Protein AF-A0A167I5D1-F1 (afdb_monomer_lite)

Radius of gyration: 13.17 Å; chains: 1; bounding box: 30×24×36 Å

Secondary structure (DSSP, 8-state):
----PPPSEEEEEE-TT-SPEEEEEEEEGGGT---GGGTT-EEEEETTEEESTTS---B-HHHHHHHHHHHHHTT-

Foldseek 3Di:
DPPPFAFPDWDWADDVPDPDTKIKGKGQVCVVDVDPVRVQWIWMDIPNATPPHPDDDTHHPVVVVVVSVVVRVVVD

Sequence (76 aa):
MSEKRKPVYTMLLRKQGKMKSGKVEIFRASEFDSSYLFKRRYRVRVNGKWWPKGEVRFITPTQIKELVFRQIGNSI

Structure (mmCIF, N/CA/C/O backbone):
data_AF-A0A167I5D1-F1
#
_entry.id   AF-A0A167I5D1-F1
#
loop_
_atom_site.group_PDB
_atom_site.id
_atom_site.type_symbol
_atom_site.label_atom_id
_atom_site.label_alt_id
_atom_site.label_comp_id
_atom_site.label_asym_id
_atom_site.label_entity_id
_atom_site.label_seq_id
_atom_site.pdbx_PDB_ins_code
_atom_site.Cartn_x
_atom_site.Cartn_y
_atom_site.Cartn_z
_atom_site.occupancy
_atom_site.B_iso_or_equiv
_atom_site.auth_seq_id
_atom_site.auth_comp_id
_atom_site.auth_asym_id
_atom_site.auth_atom_id
_atom_site.pdbx_PDB_model_num
ATOM 1 N N . MET A 1 1 ? -12.719 -8.605 -12.513 1.00 40.28 1 MET A N 1
ATOM 2 C CA . MET A 1 1 ? -11.459 -9.371 -12.632 1.00 40.28 1 MET A CA 1
ATOM 3 C C . MET A 1 1 ? -10.858 -9.547 -11.248 1.00 40.28 1 MET A C 1
ATOM 5 O O . MET A 1 1 ? -10.506 -8.553 -10.628 1.00 40.28 1 MET A O 1
ATOM 9 N N . SER A 1 2 ? -10.812 -10.782 -10.737 1.00 44.19 2 SER A N 1
ATOM 10 C CA . SER A 1 2 ? -10.121 -11.092 -9.480 1.00 44.19 2 SER A CA 1
ATOM 11 C C . SER A 1 2 ? -8.632 -10.835 -9.687 1.00 44.19 2 SER A C 1
ATOM 13 O O . SER A 1 2 ? -7.994 -11.459 -10.536 1.00 44.19 2 SER A O 1
ATOM 15 N N . GLU A 1 3 ? -8.096 -9.843 -8.988 1.00 61.38 3 GLU A N 1
ATOM 16 C CA . GLU A 1 3 ? -6.689 -9.494 -9.076 1.00 61.38 3 GLU A CA 1
ATOM 17 C C . GLU A 1 3 ? -5.885 -10.622 -8.408 1.00 61.38 3 GLU A C 1
ATOM 19 O O . GLU A 1 3 ? -5.718 -10.627 -7.195 1.00 61.38 3 GLU A O 1
ATOM 24 N N . LYS A 1 4 ? -5.421 -11.604 -9.202 1.00 71.00 4 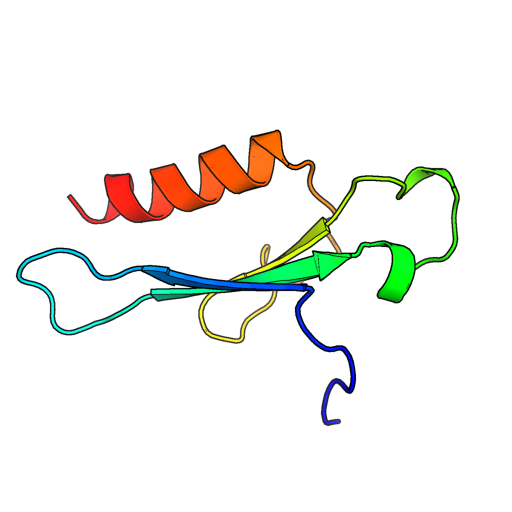LYS A N 1
ATOM 25 C CA . LYS A 1 4 ? -4.730 -12.844 -8.769 1.00 71.00 4 LYS A CA 1
ATOM 26 C C . LYS A 1 4 ? -3.447 -12.627 -7.944 1.00 71.00 4 LYS A C 1
ATOM 28 O O . LYS A 1 4 ? -2.832 -13.595 -7.502 1.00 71.00 4 LYS A O 1
ATOM 33 N N . ARG A 1 5 ? -3.013 -11.3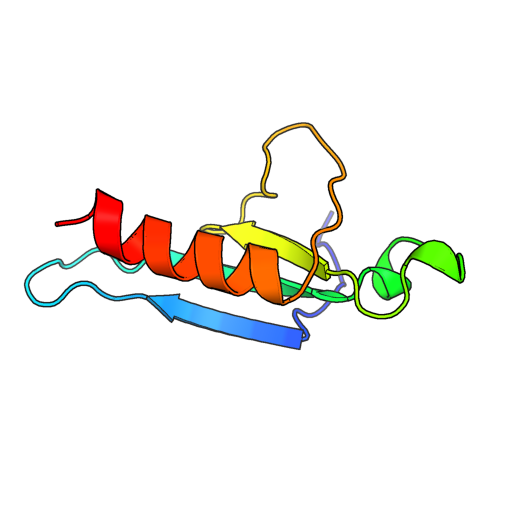78 -7.766 1.00 83.88 5 ARG A N 1
ATOM 34 C CA . ARG A 1 5 ? -1.784 -11.013 -7.054 1.00 83.88 5 ARG A CA 1
ATOM 35 C C . ARG A 1 5 ? -2.008 -11.170 -5.552 1.00 83.88 5 ARG A C 1
ATOM 37 O O . ARG A 1 5 ? -2.984 -10.641 -5.020 1.00 83.88 5 ARG A O 1
ATOM 44 N N . LYS A 1 6 ? -1.110 -11.886 -4.875 1.00 87.75 6 LYS A N 1
ATOM 45 C CA . LYS A 1 6 ? -1.171 -12.082 -3.423 1.00 87.75 6 LYS A CA 1
ATOM 46 C C . LYS A 1 6 ? -0.356 -10.985 -2.735 1.00 87.75 6 LYS A C 1
ATOM 48 O O . LYS A 1 6 ? 0.770 -10.738 -3.153 1.00 87.75 6 LYS A O 1
ATOM 53 N N . PRO A 1 7 ? -0.886 -10.323 -1.697 1.00 92.06 7 PRO A N 1
ATOM 54 C CA . PRO A 1 7 ? -0.089 -9.375 -0.939 1.00 92.06 7 PRO A CA 1
ATOM 55 C C . PRO A 1 7 ? 1.046 -10.115 -0.234 1.00 92.06 7 PRO A C 1
ATOM 57 O O . PRO A 1 7 ? 0.848 -11.188 0.332 1.00 92.06 7 PRO A O 1
ATOM 60 N N . VAL A 1 8 ? 2.230 -9.513 -0.238 1.00 92.62 8 VAL A N 1
ATOM 61 C CA . VAL A 1 8 ? 3.390 -10.022 0.500 1.00 92.62 8 VAL A CA 1
ATOM 62 C C . VAL A 1 8 ? 3.225 -9.764 1.992 1.00 92.62 8 VAL A C 1
ATOM 64 O O . VAL A 1 8 ? 3.618 -10.591 2.807 1.00 92.62 8 VAL A O 1
ATOM 67 N N . TYR A 1 9 ? 2.597 -8.641 2.347 1.00 91.06 9 TYR A N 1
ATOM 68 C CA . TYR A 1 9 ? 2.231 -8.334 3.724 1.00 91.06 9 TYR A CA 1
ATOM 69 C C . TYR A 1 9 ? 0.797 -7.832 3.797 1.00 91.06 9 TYR A C 1
ATOM 71 O O . TYR A 1 9 ? 0.363 -7.031 2.969 1.00 91.06 9 TYR A O 1
ATOM 79 N N . THR A 1 10 ? 0.077 -8.275 4.824 1.00 91.75 10 THR A N 1
ATOM 80 C CA . THR A 1 10 ? -1.239 -7.750 5.188 1.00 91.75 10 THR A CA 1
ATOM 81 C C . THR A 1 10 ? -1.188 -7.309 6.640 1.00 91.75 10 THR A C 1
ATOM 83 O O . THR A 1 10 ? -0.862 -8.102 7.517 1.00 91.75 10 THR A O 1
ATOM 86 N N . MET A 1 11 ? -1.507 -6.045 6.893 1.00 89.19 11 MET A N 1
ATOM 87 C CA . MET A 1 11 ? -1.583 -5.468 8.229 1.00 89.19 11 MET A CA 1
ATOM 88 C C . MET A 1 11 ? -3.032 -5.125 8.551 1.00 89.19 11 MET A C 1
ATOM 90 O O . MET A 1 11 ? -3.718 -4.469 7.765 1.00 89.19 11 MET A O 1
ATOM 94 N N . LEU A 1 12 ? -3.486 -5.561 9.721 1.00 86.75 12 LEU A N 1
ATOM 95 C CA . LEU A 1 12 ? -4.774 -5.184 10.288 1.00 86.75 12 LEU A CA 1
ATOM 96 C C . LEU A 1 12 ? -4.510 -4.177 11.401 1.00 86.75 12 LEU A C 1
ATOM 98 O O . LEU A 1 12 ? -4.013 -4.519 12.469 1.00 86.75 12 LEU A O 1
ATOM 102 N N . LEU A 1 13 ? -4.810 -2.917 11.123 1.00 83.44 13 LEU A N 1
ATOM 103 C CA . LEU A 1 13 ? -4.613 -1.806 12.035 1.00 83.44 13 LEU A CA 1
ATOM 104 C C . LEU A 1 13 ? -5.923 -1.557 12.778 1.00 83.44 13 LEU A C 1
ATOM 106 O O . LEU A 1 13 ? -6.926 -1.171 12.179 1.00 83.44 13 LEU A O 1
ATOM 110 N N . ARG A 1 14 ? -5.933 -1.777 14.092 1.00 78.62 14 ARG A N 1
ATOM 111 C CA . ARG A 1 14 ? -7.077 -1.470 14.957 1.00 78.62 14 ARG A CA 1
ATOM 112 C C . ARG A 1 14 ? -6.672 -0.372 15.933 1.00 78.62 14 ARG A C 1
ATOM 114 O O . ARG A 1 14 ? -5.697 -0.534 16.657 1.00 78.62 14 ARG A O 1
ATOM 121 N N . LYS A 1 15 ? -7.428 0.729 15.979 1.00 71.19 15 LYS A N 1
ATOM 122 C CA . LYS A 1 15 ? -7.291 1.714 17.06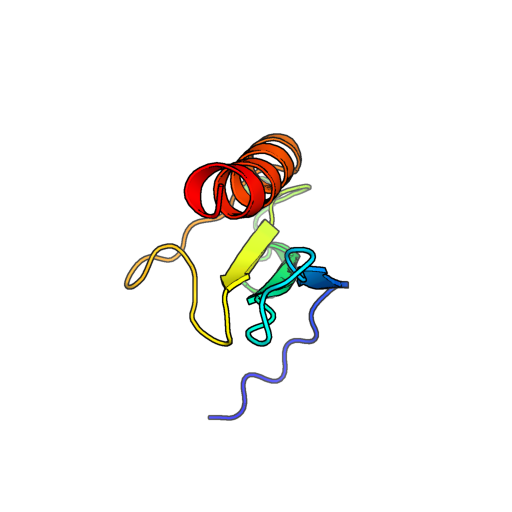3 1.00 71.19 15 LYS A CA 1
ATOM 123 C C . LYS A 1 15 ? -7.969 1.151 18.317 1.00 71.19 15 LYS A C 1
ATOM 125 O O . LYS A 1 15 ? -9.103 0.673 18.240 1.00 71.19 15 LYS A O 1
ATOM 130 N N . GLN A 1 16 ? -7.291 1.219 19.461 1.00 70.69 16 GLN A N 1
ATOM 131 C CA . GLN A 1 16 ? -7.875 0.863 20.755 1.00 70.69 16 GLN A CA 1
ATOM 132 C C . GLN A 1 16 ? -9.128 1.721 21.004 1.00 70.69 16 GLN A C 1
ATOM 134 O O . GLN A 1 16 ? -9.110 2.932 20.791 1.00 70.69 16 GLN A O 1
ATOM 139 N N . GLY A 1 17 ? -10.245 1.084 21.358 1.00 70.69 17 GLY A N 1
ATOM 140 C CA . GLY A 1 17 ? -11.536 1.760 21.544 1.00 70.69 17 GLY A CA 1
ATOM 141 C C . GLY A 1 17 ? -12.344 2.039 20.266 1.00 70.69 17 GLY A C 1
ATOM 142 O O . GLY A 1 17 ? -13.475 2.501 20.370 1.00 70.69 17 GLY A O 1
ATOM 143 N N . LYS A 1 18 ? -11.838 1.731 19.058 1.00 69.94 18 LYS A N 1
ATOM 144 C CA . LYS A 1 18 ? -12.642 1.787 17.819 1.00 69.94 18 LYS A CA 1
ATOM 145 C C . LYS A 1 18 ? -12.974 0.383 17.302 1.00 69.94 18 LYS A C 1
ATOM 147 O O . LYS A 1 18 ? -12.140 -0.524 17.304 1.00 69.94 18 LYS A O 1
ATOM 152 N N . MET A 1 19 ? -14.212 0.215 16.828 1.00 67.75 19 MET A N 1
ATOM 153 C CA . MET A 1 19 ? -14.676 -1.032 16.198 1.00 67.75 19 MET A CA 1
ATOM 154 C C . MET A 1 19 ? -14.124 -1.224 14.781 1.00 67.75 19 MET A C 1
ATOM 156 O O . MET A 1 19 ? -13.904 -2.355 14.359 1.00 67.75 19 MET A O 1
ATOM 160 N N . LYS A 1 20 ? -13.888 -0.135 14.039 1.00 68.62 20 LYS A N 1
ATOM 161 C CA . LYS A 1 20 ? -13.423 -0.216 12.648 1.00 68.62 20 LYS A CA 1
ATOM 162 C C . LYS A 1 20 ? -11.919 -0.485 12.603 1.00 68.62 20 LYS A C 1
ATOM 164 O O . LYS A 1 20 ? -11.129 0.323 13.090 1.00 68.62 20 LYS A O 1
ATOM 169 N N . SER A 1 21 ? -11.539 -1.604 11.994 1.00 78.38 21 SER A N 1
ATOM 170 C CA . SER A 1 21 ? -10.160 -1.911 11.624 1.00 78.38 21 SER A CA 1
ATOM 171 C C . SER A 1 21 ? -9.858 -1.385 10.218 1.00 78.38 21 SER A C 1
ATOM 173 O O . SER A 1 21 ? -10.705 -1.400 9.325 1.00 78.38 21 SER A O 1
ATOM 175 N N . GLY A 1 22 ? -8.645 -0.881 10.026 1.00 84.19 22 GLY A N 1
ATOM 176 C CA . GLY A 1 22 ? -8.081 -0.598 8.716 1.00 84.19 22 GLY A CA 1
ATOM 177 C C . GLY A 1 22 ? -7.266 -1.792 8.239 1.00 84.19 22 GLY A C 1
ATOM 178 O O . GLY A 1 22 ? -6.460 -2.331 8.989 1.00 84.19 22 GLY A O 1
ATOM 179 N N . LYS A 1 23 ? -7.445 -2.200 6.988 1.00 88.56 23 LYS A N 1
ATOM 180 C CA . LYS A 1 23 ? -6.630 -3.230 6.343 1.00 88.56 23 LYS A CA 1
ATOM 181 C C . LYS A 1 23 ? -5.650 -2.567 5.382 1.00 88.56 23 LYS A C 1
ATOM 183 O O . LYS A 1 23 ? -6.075 -1.820 4.505 1.00 88.56 23 LYS A O 1
ATOM 188 N N . VAL A 1 24 ? -4.363 -2.857 5.522 1.00 90.06 24 VAL A N 1
ATOM 189 C CA . VAL A 1 24 ? -3.311 -2.414 4.600 1.00 90.06 24 VAL A CA 1
ATOM 190 C C . VAL A 1 24 ? -2.686 -3.641 3.955 1.00 90.06 24 VAL A C 1
ATOM 192 O O . VAL A 1 24 ? -2.251 -4.556 4.646 1.00 90.06 24 VAL A O 1
ATOM 195 N N . GLU A 1 25 ? -2.645 -3.671 2.631 1.00 92.19 25 GLU A N 1
ATOM 196 C CA . GLU A 1 25 ? -2.0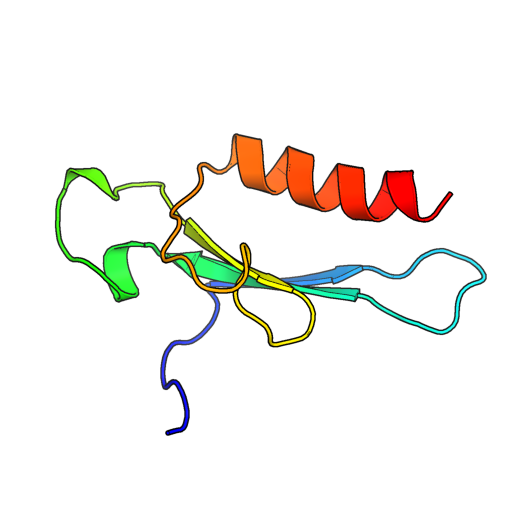93 -4.774 1.843 1.00 92.19 25 GLU A CA 1
ATOM 197 C C . GLU A 1 25 ? -0.919 -4.249 1.016 1.00 92.19 25 GLU A C 1
ATOM 199 O O . GLU A 1 25 ? -1.050 -3.244 0.316 1.00 92.19 25 GLU A O 1
ATOM 204 N N . ILE A 1 26 ? 0.230 -4.917 1.094 1.00 92.81 26 ILE A N 1
ATOM 205 C CA . ILE A 1 26 ? 1.473 -4.518 0.429 1.00 92.81 26 ILE A CA 1
ATOM 206 C C . ILE A 1 26 ? 1.834 -5.563 -0.617 1.00 92.81 26 ILE A C 1
ATOM 208 O O . ILE A 1 26 ? 1.954 -6.747 -0.309 1.00 92.81 26 ILE A O 1
ATOM 212 N N . PHE A 1 27 ? 2.084 -5.107 -1.837 1.00 92.50 27 PHE A N 1
ATOM 213 C CA . PHE A 1 27 ? 2.451 -5.930 -2.983 1.00 92.50 27 PHE A CA 1
ATOM 214 C C . PHE A 1 27 ? 3.827 -5.518 -3.492 1.00 92.50 27 PHE A C 1
ATOM 216 O O . PHE A 1 27 ? 4.186 -4.338 -3.426 1.00 92.50 27 PHE A O 1
ATOM 223 N N . ARG A 1 28 ? 4.609 -6.467 -4.009 1.00 90.62 28 ARG A N 1
ATOM 224 C CA . ARG A 1 28 ? 5.919 -6.138 -4.588 1.00 90.62 28 ARG A CA 1
ATOM 225 C C . ARG A 1 28 ? 5.705 -5.480 -5.943 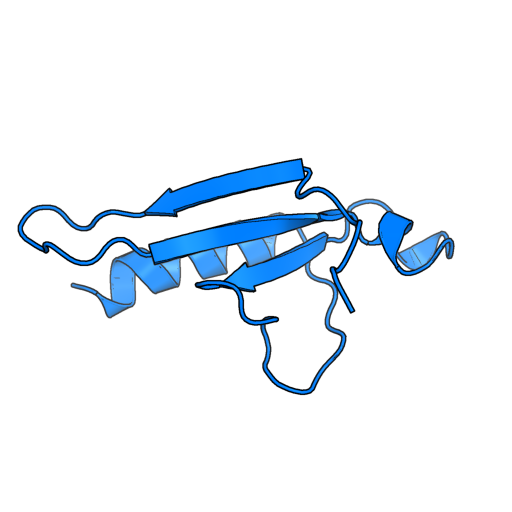1.00 90.62 28 ARG A C 1
ATOM 227 O O . ARG A 1 28 ? 4.894 -5.941 -6.739 1.00 90.62 28 ARG A O 1
ATOM 234 N N . ALA A 1 29 ? 6.459 -4.424 -6.236 1.00 89.75 29 ALA A N 1
ATOM 235 C CA . ALA A 1 29 ? 6.352 -3.756 -7.531 1.00 89.75 29 ALA A CA 1
ATOM 236 C C . ALA A 1 29 ? 6.702 -4.692 -8.707 1.00 89.75 29 ALA A C 1
ATOM 238 O O . ALA A 1 29 ? 6.083 -4.592 -9.761 1.00 89.75 29 ALA A O 1
ATOM 239 N N . SER A 1 30 ? 7.573 -5.683 -8.475 1.00 86.31 30 SER A N 1
ATOM 240 C CA . SER A 1 30 ? 7.924 -6.733 -9.443 1.00 86.31 30 SER A CA 1
ATOM 241 C C . SER A 1 30 ? 6.741 -7.578 -9.938 1.00 86.31 30 SER A C 1
ATOM 243 O O . SER A 1 30 ? 6.860 -8.248 -10.955 1.00 86.31 30 SER A O 1
ATOM 245 N N . GLU A 1 31 ? 5.606 -7.577 -9.229 1.00 85.38 31 GLU A N 1
ATOM 246 C CA . GLU A 1 31 ? 4.373 -8.280 -9.635 1.00 85.38 31 GLU A CA 1
ATOM 247 C C . GLU A 1 31 ? 3.521 -7.474 -10.636 1.00 85.38 31 GLU A C 1
ATOM 249 O O . GLU A 1 31 ? 2.495 -7.956 -11.134 1.00 85.38 31 GLU A O 1
ATOM 254 N N . PHE A 1 32 ? 3.909 -6.222 -10.888 1.00 84.69 32 PHE A N 1
ATOM 255 C CA . PHE A 1 32 ? 3.238 -5.290 -11.795 1.00 84.69 32 PHE A CA 1
ATOM 256 C C . PHE A 1 32 ? 4.141 -4.883 -12.952 1.00 84.69 32 PHE A C 1
ATOM 258 O O . PHE A 1 32 ? 3.638 -4.709 -14.055 1.00 84.69 32 PHE A O 1
ATOM 265 N N . ASP A 1 33 ? 5.439 -4.738 -12.693 1.00 77.44 33 ASP A N 1
ATOM 266 C CA . ASP A 1 33 ? 6.428 -4.332 -13.681 1.00 77.44 33 ASP A CA 1
ATOM 267 C C . ASP A 1 33 ? 7.774 -5.005 -13.375 1.00 77.44 33 ASP A C 1
ATOM 269 O O . ASP A 1 33 ? 8.258 -4.974 -12.241 1.00 77.44 33 ASP A O 1
ATOM 273 N N . SER A 1 34 ? 8.372 -5.644 -14.381 1.00 72.00 34 SER A N 1
ATOM 274 C CA . SER A 1 34 ? 9.649 -6.359 -14.265 1.00 72.00 34 SER A CA 1
ATOM 275 C C . SER A 1 34 ? 10.877 -5.453 -14.407 1.00 72.00 34 SER A C 1
ATOM 277 O O . SER A 1 34 ? 12.005 -5.945 -14.343 1.00 72.00 34 SER A O 1
ATOM 279 N N . SER A 1 35 ? 10.698 -4.139 -14.574 1.00 75.62 35 SER A N 1
ATOM 280 C CA . SER A 1 35 ? 11.814 -3.202 -14.663 1.00 75.62 35 SER A CA 1
ATOM 281 C C . SER A 1 35 ? 12.648 -3.175 -13.376 1.00 75.62 35 SER A C 1
ATOM 283 O O . SER A 1 35 ? 12.151 -3.129 -12.245 1.00 75.62 35 SER A O 1
ATOM 285 N N . TYR A 1 36 ? 13.969 -3.173 -13.554 1.00 61.72 36 TYR A N 1
ATOM 286 C CA . TYR A 1 36 ? 14.960 -3.170 -12.478 1.00 61.72 36 TYR A CA 1
ATOM 287 C C . TYR A 1 36 ? 14.832 -1.954 -11.544 1.00 61.72 36 TYR A C 1
ATOM 289 O O . TYR A 1 36 ? 15.218 -2.039 -10.375 1.00 61.72 36 TYR A O 1
ATOM 297 N N . LEU A 1 37 ? 14.235 -0.857 -12.026 1.00 67.12 37 LEU A N 1
ATOM 298 C CA . LEU A 1 37 ? 13.966 0.371 -11.269 1.00 67.12 37 LEU A CA 1
ATOM 299 C C . LEU A 1 37 ? 12.972 0.166 -10.111 1.00 67.12 37 LEU A C 1
ATOM 301 O O . LEU A 1 37 ? 12.881 1.001 -9.207 1.00 67.12 37 LEU A O 1
ATOM 305 N N . PHE A 1 38 ? 12.249 -0.956 -10.108 1.00 69.81 38 PHE A N 1
ATOM 306 C CA . PHE A 1 38 ? 11.237 -1.287 -9.109 1.00 69.81 38 PHE A CA 1
ATOM 307 C C . PHE A 1 38 ? 11.720 -2.260 -8.026 1.00 69.81 38 PHE A C 1
ATOM 309 O O . PHE A 1 38 ? 10.947 -2.635 -7.137 1.00 69.81 38 PHE A O 1
ATOM 316 N N . LYS A 1 39 ? 13.009 -2.635 -8.029 1.00 73.06 39 LYS A N 1
ATOM 317 C CA . LYS A 1 39 ? 13.601 -3.406 -6.927 1.00 73.06 39 LYS A CA 1
ATOM 318 C C . LYS A 1 39 ? 13.432 -2.631 -5.613 1.00 73.06 39 LYS A C 1
ATOM 320 O O . LYS A 1 39 ? 13.762 -1.454 -5.521 1.00 73.06 39 LYS A O 1
ATOM 325 N N . ARG A 1 40 ? 12.899 -3.305 -4.586 1.00 83.62 40 ARG A N 1
ATOM 326 C CA . ARG A 1 40 ? 12.565 -2.736 -3.261 1.00 83.62 40 ARG A CA 1
ATOM 327 C C . ARG A 1 40 ? 11.479 -1.651 -3.268 1.00 83.62 40 ARG A C 1
ATOM 329 O O . ARG A 1 40 ? 11.360 -0.923 -2.285 1.00 83.62 40 ARG A O 1
ATOM 336 N N . ARG A 1 41 ? 10.669 -1.551 -4.322 1.00 90.75 41 ARG A N 1
ATOM 337 C CA . ARG A 1 41 ? 9.450 -0.736 -4.314 1.00 90.75 41 ARG A CA 1
ATOM 338 C C . ARG A 1 41 ? 8.212 -1.608 -4.156 1.00 90.75 41 ARG A C 1
ATOM 340 O O . ARG A 1 41 ? 8.219 -2.805 -4.450 1.00 90.75 41 ARG A O 1
ATOM 347 N N . TYR A 1 42 ? 7.144 -0.986 -3.684 1.00 91.75 42 TYR A N 1
ATOM 348 C CA . TYR A 1 42 ? 5.917 -1.661 -3.303 1.00 91.75 42 TYR A CA 1
ATOM 349 C C . TYR A 1 42 ? 4.701 -0.870 -3.749 1.00 91.75 42 TYR A C 1
ATOM 351 O O . TYR A 1 42 ? 4.738 0.355 -3.827 1.00 91.75 42 TYR A O 1
ATOM 359 N N . ARG A 1 43 ? 3.603 -1.572 -4.001 1.00 91.88 43 ARG A N 1
ATOM 360 C CA . ARG A 1 43 ? 2.293 -0.971 -4.236 1.00 91.88 43 ARG A CA 1
ATOM 361 C C . ARG A 1 43 ? 1.379 -1.313 -3.070 1.00 91.88 43 ARG A C 1
ATOM 363 O O . ARG A 1 43 ? 1.446 -2.427 -2.555 1.00 91.88 43 ARG A O 1
ATOM 370 N N . VAL A 1 44 ? 0.534 -0.376 -2.650 1.00 91.62 44 VAL A N 1
ATOM 371 C CA . VAL A 1 44 ? -0.273 -0.526 -1.431 1.00 91.62 44 VAL A CA 1
ATOM 372 C C . VAL A 1 44 ? -1.761 -0.434 -1.739 1.00 91.62 44 VAL A C 1
ATOM 374 O O . VAL A 1 44 ? -2.194 0.424 -2.511 1.00 91.62 44 VAL A O 1
ATOM 377 N N . ARG A 1 45 ? -2.557 -1.301 -1.106 1.00 90.81 45 ARG A N 1
ATOM 378 C CA . ARG A 1 45 ? -4.006 -1.119 -0.968 1.00 90.81 45 ARG A CA 1
ATOM 379 C C . ARG A 1 45 ? -4.360 -0.805 0.470 1.00 90.81 45 ARG A C 1
ATOM 381 O O . ARG A 1 45 ? -3.801 -1.381 1.398 1.00 90.81 45 ARG A O 1
ATOM 388 N N . VAL A 1 46 ? -5.345 0.063 0.634 1.00 88.12 46 VAL A N 1
ATOM 389 C CA . VAL A 1 46 ? -5.959 0.381 1.919 1.00 88.12 46 VAL A CA 1
ATOM 390 C C . VAL A 1 46 ? -7.443 0.046 1.814 1.00 88.12 46 VAL A C 1
ATOM 392 O O . VAL A 1 46 ? -8.138 0.551 0.933 1.00 88.12 46 VAL A O 1
ATOM 395 N N . ASN A 1 47 ? -7.930 -0.839 2.684 1.00 87.94 47 ASN A N 1
ATOM 396 C CA . ASN A 1 47 ? -9.309 -1.339 2.707 1.00 87.94 47 ASN A CA 1
ATOM 397 C C . ASN A 1 47 ? -9.784 -1.847 1.333 1.00 87.94 47 ASN A C 1
ATOM 399 O O . ASN A 1 47 ? -10.869 -1.504 0.867 1.00 87.94 47 ASN A O 1
ATOM 403 N N . GLY A 1 48 ? -8.930 -2.621 0.654 1.00 87.12 48 GLY A N 1
ATOM 404 C CA . GLY A 1 48 ? -9.210 -3.190 -0.666 1.00 87.12 48 GLY A CA 1
ATOM 405 C C . GLY A 1 48 ? -9.113 -2.206 -1.838 1.00 87.12 48 GLY A C 1
ATOM 406 O O . GLY A 1 48 ? -9.328 -2.611 -2.977 1.00 87.12 48 GLY A O 1
ATOM 407 N N . LYS A 1 49 ? -8.768 -0.932 -1.603 1.00 89.69 49 LYS A N 1
ATOM 408 C CA . LYS A 1 49 ? -8.622 0.089 -2.653 1.00 89.69 49 LYS A CA 1
ATOM 409 C C . LYS A 1 4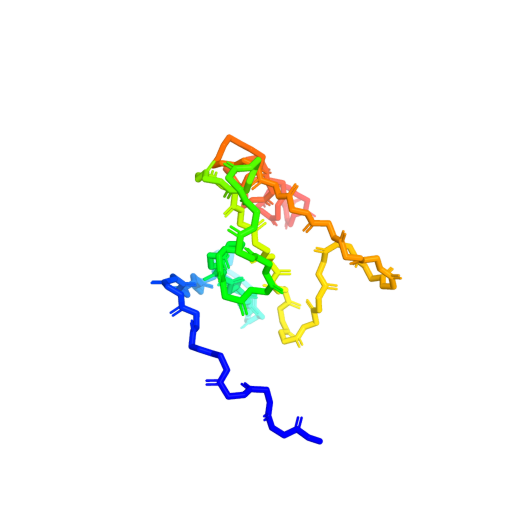9 ? -7.158 0.452 -2.864 1.00 89.69 49 LYS A C 1
ATOM 411 O O . LYS A 1 49 ? -6.432 0.666 -1.899 1.00 89.69 49 LYS A O 1
ATOM 416 N N . TRP A 1 50 ? -6.733 0.557 -4.122 1.00 89.69 50 TRP A N 1
ATOM 417 C CA . TRP A 1 50 ? -5.391 1.023 -4.472 1.00 89.69 50 TRP A CA 1
ATOM 418 C C . TRP A 1 50 ? -5.134 2.437 -3.948 1.00 89.69 50 TRP A C 1
ATOM 420 O O . TRP A 1 50 ? -5.977 3.323 -4.109 1.00 89.69 50 TRP A O 1
ATOM 430 N N . TRP A 1 51 ? -3.973 2.628 -3.321 1.00 87.50 51 TRP A N 1
ATOM 431 C CA . TRP A 1 51 ? -3.510 3.922 -2.842 1.00 87.50 51 TRP A CA 1
ATOM 432 C C . TRP A 1 51 ? -2.244 4.347 -3.602 1.00 87.50 51 TRP A C 1
ATOM 434 O O . TRP A 1 51 ? -1.315 3.539 -3.711 1.00 87.50 51 TRP A O 1
ATOM 444 N N . PRO A 1 52 ? -2.169 5.597 -4.091 1.00 85.62 52 PRO A N 1
ATOM 445 C CA . PRO A 1 52 ? -3.246 6.582 -4.176 1.00 85.62 52 PRO A CA 1
ATOM 446 C C . PRO A 1 52 ? -4.319 6.181 -5.208 1.00 85.62 52 PRO A C 1
ATOM 448 O O . PRO A 1 52 ? -4.076 5.392 -6.122 1.00 85.62 52 PRO A O 1
ATOM 451 N N . LYS A 1 53 ? -5.547 6.683 -5.026 1.00 85.38 53 LYS A N 1
ATOM 452 C CA . LYS A 1 53 ? -6.687 6.332 -5.887 1.00 85.38 53 LYS A CA 1
ATOM 453 C C . LYS A 1 53 ? -6.473 6.914 -7.286 1.00 85.38 53 LYS A C 1
ATOM 455 O O . LYS A 1 53 ? -6.268 8.112 -7.415 1.00 85.38 53 LYS A O 1
ATOM 460 N N . GLY A 1 54 ? -6.598 6.077 -8.314 1.00 81.88 54 GLY A N 1
ATOM 461 C CA . GLY A 1 54 ? -6.510 6.505 -9.716 1.00 81.88 54 GLY A CA 1
ATOM 462 C C . GLY A 1 54 ? -5.090 6.570 -10.282 1.00 81.88 54 GLY A C 1
ATOM 463 O O . GLY A 1 54 ? -4.939 6.861 -11.460 1.00 81.88 54 GLY A O 1
ATOM 464 N N . GLU A 1 55 ? -4.064 6.244 -9.490 1.00 84.38 55 GLU A N 1
ATOM 465 C CA . GLU A 1 55 ? -2.666 6.298 -9.924 1.00 84.38 55 GLU A CA 1
ATOM 466 C C . GLU A 1 55 ? -1.945 4.969 -9.641 1.00 84.38 55 GLU A C 1
ATOM 468 O O . GLU A 1 55 ? -2.158 4.297 -8.623 1.00 84.38 55 GLU A O 1
ATOM 473 N N . VAL A 1 56 ? -1.059 4.566 -10.554 1.00 85.25 56 VAL A N 1
ATOM 474 C CA . VAL A 1 56 ? -0.103 3.482 -10.307 1.00 85.25 56 VAL A CA 1
ATOM 475 C C . VAL A 1 56 ? 1.132 4.088 -9.651 1.00 85.25 56 VAL A C 1
ATOM 477 O O . VAL A 1 56 ? 2.063 4.509 -10.327 1.00 85.25 56 VAL A O 1
ATOM 480 N N . ARG A 1 57 ? 1.144 4.122 -8.315 1.00 88.19 57 ARG A N 1
ATOM 481 C CA . ARG A 1 57 ? 2.296 4.609 -7.551 1.00 88.19 57 ARG A CA 1
ATOM 482 C C . ARG A 1 57 ? 3.019 3.470 -6.851 1.00 88.19 57 ARG A C 1
ATOM 484 O O . ARG A 1 57 ? 2.411 2.698 -6.108 1.00 88.19 57 ARG A O 1
ATOM 491 N N . PHE A 1 58 ? 4.331 3.417 -7.041 1.00 90.50 58 PHE A N 1
ATOM 492 C CA . PHE A 1 58 ? 5.215 2.529 -6.297 1.00 90.50 58 PHE A CA 1
ATOM 493 C C . PHE A 1 58 ? 5.988 3.325 -5.251 1.00 90.50 58 PHE A C 1
ATOM 495 O O . PHE A 1 58 ? 6.580 4.357 -5.562 1.00 90.50 58 PHE A O 1
ATOM 502 N N . ILE A 1 59 ? 5.987 2.833 -4.018 1.00 89.69 59 ILE A N 1
ATOM 503 C CA . ILE A 1 59 ? 6.564 3.505 -2.858 1.00 89.69 59 ILE A CA 1
ATOM 504 C C . ILE A 1 59 ? 7.653 2.663 -2.196 1.00 89.69 59 ILE A C 1
ATOM 506 O O . ILE A 1 59 ? 7.707 1.440 -2.345 1.00 89.69 59 ILE A O 1
ATOM 510 N N . THR A 1 60 ? 8.550 3.326 -1.475 1.00 91.69 60 THR A N 1
ATOM 511 C CA . THR A 1 60 ? 9.640 2.678 -0.735 1.00 91.69 60 THR A CA 1
ATOM 512 C C . THR A 1 60 ? 9.155 2.131 0.617 1.00 91.69 60 THR A C 1
ATOM 514 O O . THR A 1 60 ? 8.106 2.548 1.116 1.00 91.69 60 THR A O 1
ATOM 517 N N . PRO A 1 61 ? 9.919 1.234 1.272 1.00 88.38 61 PRO A N 1
ATOM 518 C CA . PRO A 1 61 ? 9.632 0.794 2.638 1.00 88.38 61 PRO A CA 1
ATOM 519 C C . PRO A 1 61 ? 9.476 1.947 3.634 1.00 88.38 61 PRO A C 1
ATOM 521 O O . PRO A 1 61 ? 8.633 1.879 4.523 1.00 88.38 61 PRO A O 1
ATOM 524 N N . THR A 1 62 ? 10.265 3.015 3.482 1.00 90.19 62 THR A N 1
ATOM 525 C CA . THR A 1 62 ? 10.187 4.205 4.341 1.00 90.19 62 THR A CA 1
ATOM 526 C C . THR A 1 62 ? 8.832 4.897 4.199 1.00 90.19 62 THR A C 1
ATOM 528 O O . THR A 1 62 ? 8.168 5.152 5.198 1.00 90.19 62 THR A O 1
ATOM 531 N N . GLN A 1 63 ? 8.359 5.088 2.966 1.00 87.44 63 GLN A N 1
ATOM 532 C CA . GLN A 1 63 ? 7.043 5.676 2.696 1.00 87.44 63 GLN A CA 1
ATOM 533 C C . GLN A 1 63 ? 5.891 4.791 3.193 1.00 87.44 63 GLN A C 1
ATOM 535 O O . GLN A 1 63 ? 4.863 5.305 3.625 1.00 87.44 63 GLN A O 1
ATOM 540 N N . ILE A 1 64 ? 6.055 3.461 3.180 1.00 87.50 64 ILE A N 1
ATOM 541 C CA . ILE A 1 64 ? 5.090 2.544 3.805 1.00 87.50 64 ILE A CA 1
ATOM 542 C C . ILE A 1 64 ? 5.005 2.798 5.312 1.00 87.50 64 ILE A C 1
ATOM 544 O O . ILE A 1 64 ? 3.898 2.894 5.840 1.00 87.50 64 ILE A O 1
ATOM 548 N N . LYS A 1 65 ? 6.148 2.913 6.005 1.00 86.88 65 LYS A N 1
ATOM 549 C CA . LYS A 1 65 ? 6.170 3.199 7.450 1.00 86.88 65 LYS A CA 1
ATOM 550 C C . LYS A 1 65 ? 5.428 4.497 7.752 1.00 86.88 65 LYS A C 1
ATOM 552 O O . LYS A 1 65 ? 4.546 4.505 8.605 1.00 86.88 65 LYS A O 1
ATOM 557 N N . GLU A 1 66 ? 5.726 5.562 7.011 1.00 86.88 66 GLU A N 1
ATOM 558 C CA . GLU A 1 66 ? 5.035 6.849 7.148 1.00 86.88 66 GLU A CA 1
ATOM 559 C C . GLU A 1 66 ? 3.523 6.723 6.926 1.00 86.88 66 GLU A C 1
ATOM 561 O O . GLU A 1 66 ? 2.743 7.296 7.683 1.00 86.88 66 GLU A O 1
ATOM 566 N N . LEU A 1 67 ? 3.092 5.950 5.926 1.00 82.12 67 LEU A N 1
ATOM 567 C CA . LEU A 1 67 ? 1.676 5.730 5.628 1.00 82.12 67 LEU A CA 1
ATOM 568 C C . LEU A 1 67 ? 0.958 5.002 6.769 1.00 82.12 67 LEU A C 1
ATOM 570 O O . LEU A 1 67 ? -0.122 5.426 7.182 1.00 82.12 67 LEU A O 1
ATOM 574 N N . VAL A 1 68 ? 1.571 3.948 7.311 1.00 81.75 68 VAL A N 1
ATOM 575 C CA . VAL A 1 68 ? 1.037 3.202 8.460 1.00 81.75 68 VAL A CA 1
ATOM 576 C C . VAL A 1 68 ? 0.936 4.108 9.690 1.00 81.75 68 VAL A C 1
ATOM 578 O O . VAL A 1 68 ? -0.122 4.165 10.318 1.00 81.75 68 VAL A O 1
ATOM 581 N N . PHE A 1 69 ? 1.985 4.875 10.005 1.00 80.62 69 PHE A N 1
ATOM 582 C CA . PHE A 1 69 ? 1.967 5.801 11.140 1.00 80.62 69 PHE A CA 1
ATOM 583 C C . PHE A 1 69 ? 0.966 6.942 10.961 1.00 80.62 69 PHE A C 1
ATOM 585 O O . PHE A 1 69 ? 0.260 7.266 11.909 1.00 80.62 69 PHE A O 1
ATOM 592 N N . ARG A 1 70 ? 0.824 7.513 9.759 1.00 75.38 70 ARG A N 1
ATOM 593 C CA . ARG A 1 70 ? -0.214 8.519 9.474 1.00 75.38 70 ARG A CA 1
ATOM 594 C C . ARG A 1 70 ? -1.617 7.960 9.651 1.00 75.38 70 ARG A C 1
ATOM 596 O O . ARG A 1 70 ? -2.487 8.667 10.145 1.00 75.38 70 ARG A O 1
ATOM 603 N N . GLN A 1 71 ? -1.854 6.707 9.272 1.00 69.44 71 GLN A N 1
ATOM 604 C CA . GLN A 1 71 ? -3.156 6.080 9.480 1.00 69.44 71 GLN A CA 1
ATOM 605 C C . GLN A 1 71 ? -3.476 5.909 10.976 1.00 69.44 71 GLN A C 1
ATOM 607 O O . GLN A 1 71 ? -4.630 6.072 11.378 1.00 69.44 71 GLN A O 1
ATOM 612 N N . ILE A 1 72 ? -2.460 5.635 11.801 1.00 60.41 72 ILE A N 1
ATOM 613 C CA . ILE A 1 72 ? -2.578 5.619 13.265 1.00 60.41 72 ILE A CA 1
ATOM 614 C C . ILE A 1 72 ? -2.797 7.048 13.800 1.00 60.41 72 ILE A C 1
ATOM 616 O O . ILE A 1 72 ? -3.731 7.261 14.568 1.00 60.41 72 ILE A O 1
ATOM 620 N N . GLY A 1 73 ? -2.004 8.024 13.344 1.00 59.31 73 GLY A N 1
ATOM 621 C CA . GLY A 1 73 ? -2.001 9.415 13.813 1.00 59.31 73 GLY A CA 1
ATOM 622 C C . GLY A 1 73 ? -3.254 10.219 13.456 1.00 59.31 73 GLY A C 1
ATOM 623 O O . GLY A 1 73 ? -3.846 10.822 14.337 1.00 59.31 73 GLY A O 1
ATOM 624 N N . ASN A 1 74 ? -3.744 10.154 12.212 1.00 56.81 74 ASN A N 1
ATOM 625 C CA . ASN A 1 74 ? -4.998 10.813 11.795 1.00 56.81 74 ASN A CA 1
ATOM 626 C C . ASN A 1 74 ? -6.255 10.166 12.399 1.00 56.81 74 ASN A C 1
ATOM 628 O O . ASN A 1 74 ? -7.370 10.636 12.182 1.00 56.81 74 ASN A O 1
ATOM 632 N N . SER A 1 75 ? -6.094 9.042 13.097 1.00 47.28 75 SER A N 1
ATOM 633 C CA . SER A 1 75 ? -7.180 8.406 13.828 1.00 47.28 75 SER A CA 1
ATOM 634 C C . SER A 1 75 ? -7.250 8.851 15.288 1.00 47.28 75 SER A C 1
ATOM 636 O O . SER A 1 75 ? -8.244 8.463 15.918 1.00 47.28 75 SER A O 1
ATOM 638 N N . ILE A 1 76 ? -6.236 9.567 15.817 1.00 41.12 76 ILE A N 1
ATOM 639 C CA . ILE A 1 76 ? -6.140 10.083 17.199 1.00 41.12 76 ILE A CA 1
ATOM 640 C C . ILE A 1 76 ? -7.124 11.220 17.397 1.00 41.12 76 ILE A C 1
ATOM 642 O O . ILE A 1 76 ? -7.064 12.207 16.639 1.00 41.12 76 ILE A O 1
#

pLDDT: mean 80.26, std 12.8, range [40.28, 92.81]

Organism: NCBI:txid1365248